Protein AF-F7NJJ7-F1 (afdb_monomer_lite)

Foldseek 3Di:
DDDDDDDDDDDDDDPVVVQCVVPVVDGDDDDPDDPDDKDKDADPALVVLVVVVVVCVVVVHDDPDDDDDDDDDDPDDDDDGRIDID

Structure (mmCIF, N/CA/C/O backbone):
data_AF-F7NJJ7-F1
#
_entry.id   AF-F7NJJ7-F1
#
loop_
_atom_site.group_PDB
_atom_site.id
_atom_site.type_symbol
_atom_site.label_atom_id
_atom_site.label_alt_id
_atom_site.label_comp_id
_atom_site.label_asym_id
_atom_site.label_entity_id
_atom_site.label_seq_id
_atom_site.pdbx_PDB_ins_code
_atom_site.Cartn_x
_atom_site.Cartn_y
_atom_site.Cartn_z
_atom_site.occupancy
_atom_site.B_iso_or_equiv
_atom_site.auth_seq_id
_atom_site.auth_comp_id
_atom_site.auth_asym_id
_atom_site.auth_atom_id
_atom_site.pdbx_PDB_model_num
ATOM 1 N N . MET A 1 1 ? 34.020 -8.223 2.042 1.00 52.62 1 MET A N 1
ATOM 2 C CA . MET A 1 1 ? 32.853 -7.511 2.607 1.00 52.62 1 MET A CA 1
ATOM 3 C C . MET A 1 1 ? 31.663 -7.790 1.703 1.00 52.62 1 MET A C 1
ATOM 5 O O . MET A 1 1 ? 31.717 -7.410 0.544 1.00 52.62 1 MET A O 1
ATOM 9 N N . SER A 1 2 ? 30.659 -8.529 2.182 1.00 58.62 2 SER 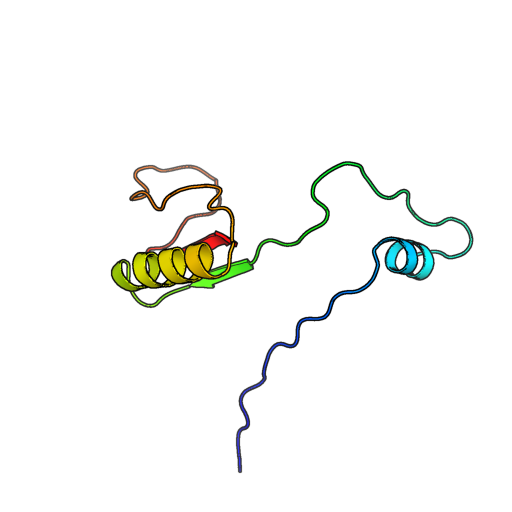A N 1
ATOM 10 C CA . SER A 1 2 ? 29.424 -8.792 1.431 1.00 58.62 2 SER A CA 1
ATOM 11 C C . SER A 1 2 ? 28.436 -7.670 1.734 1.00 58.62 2 SER A C 1
ATOM 13 O O . SER A 1 2 ? 27.928 -7.588 2.849 1.00 58.62 2 SER A O 1
ATOM 15 N N . THR A 1 3 ? 28.207 -6.769 0.783 1.00 59.31 3 THR A N 1
ATOM 16 C CA . THR A 1 3 ? 27.205 -5.706 0.912 1.00 59.31 3 THR A CA 1
ATOM 17 C C . THR A 1 3 ? 25.850 -6.267 0.506 1.00 59.31 3 THR A C 1
ATOM 19 O O . THR A 1 3 ? 25.468 -6.196 -0.661 1.00 59.31 3 THR A O 1
ATOM 22 N N . THR A 1 4 ? 25.124 -6.867 1.446 1.00 66.25 4 THR A N 1
ATOM 23 C CA . THR A 1 4 ? 23.711 -7.172 1.210 1.00 66.25 4 THR A CA 1
ATOM 24 C C . THR A 1 4 ? 22.971 -5.838 1.065 1.00 66.25 4 THR A C 1
ATOM 26 O O . THR A 1 4 ? 23.042 -5.026 1.990 1.00 66.25 4 THR A O 1
ATOM 29 N N . PRO A 1 5 ? 22.300 -5.562 -0.067 1.00 68.19 5 PRO A N 1
ATOM 30 C CA . PRO A 1 5 ? 21.524 -4.338 -0.209 1.00 68.19 5 PRO A CA 1
ATOM 31 C C . PRO A 1 5 ? 20.417 -4.309 0.852 1.00 68.19 5 PRO A C 1
ATOM 33 O O . PRO A 1 5 ? 19.759 -5.322 1.105 1.00 68.19 5 PRO A O 1
ATOM 36 N N . SER A 1 6 ? 20.222 -3.157 1.492 1.00 71.88 6 SER A N 1
ATOM 37 C CA . SER A 1 6 ? 19.125 -2.944 2.434 1.00 71.88 6 SER A CA 1
ATOM 38 C C . SER A 1 6 ? 17.795 -3.130 1.704 1.00 71.88 6 SER A C 1
ATOM 40 O O . SER A 1 6 ? 17.482 -2.421 0.749 1.00 71.88 6 SER A O 1
ATOM 42 N N . ARG A 1 7 ? 17.010 -4.123 2.129 1.00 80.00 7 ARG A N 1
ATOM 43 C CA . ARG A 1 7 ? 15.685 -4.397 1.570 1.00 80.00 7 ARG A CA 1
ATOM 44 C C . ARG A 1 7 ? 14.633 -3.721 2.438 1.00 80.00 7 ARG A C 1
ATOM 46 O O . ARG A 1 7 ? 14.571 -3.987 3.635 1.00 80.00 7 ARG A O 1
ATOM 53 N N . THR A 1 8 ? 13.788 -2.892 1.837 1.00 83.62 8 THR A N 1
ATOM 54 C CA . THR A 1 8 ? 12.597 -2.370 2.516 1.00 83.62 8 THR A CA 1
ATOM 55 C C . THR A 1 8 ? 11.626 -3.521 2.772 1.00 83.62 8 THR A C 1
ATOM 57 O O . THR A 1 8 ? 11.283 -4.263 1.848 1.00 83.62 8 THR A O 1
ATOM 60 N N . LYS A 1 9 ? 11.204 -3.689 4.027 1.00 85.75 9 LYS A N 1
ATOM 61 C CA . LYS A 1 9 ? 10.174 -4.651 4.430 1.00 85.75 9 LYS A CA 1
ATOM 62 C C . LYS A 1 9 ? 8.875 -3.889 4.667 1.00 85.75 9 LYS A C 1
ATOM 64 O O . LYS A 1 9 ? 8.869 -2.918 5.413 1.00 85.75 9 LYS A O 1
ATOM 69 N N . PHE A 1 10 ? 7.801 -4.357 4.046 1.00 86.69 10 PHE A N 1
ATOM 70 C CA . PHE A 1 10 ? 6.445 -3.897 4.322 1.00 86.69 10 PHE A CA 1
ATOM 71 C C . PHE A 1 10 ? 5.700 -4.980 5.094 1.00 86.69 10 PHE A C 1
ATOM 73 O O . PHE A 1 10 ? 5.893 -6.172 4.846 1.00 86.69 10 PHE A O 1
ATOM 80 N N . GLU A 1 11 ? 4.853 -4.559 6.022 1.00 89.88 11 GLU A N 1
ATOM 81 C CA . GLU A 1 11 ? 3.971 -5.430 6.789 1.00 89.88 11 GLU A CA 1
ATOM 82 C C . GLU A 1 11 ? 2.630 -4.735 7.012 1.00 89.88 11 GLU A C 1
ATOM 84 O O . GLU A 1 11 ? 2.538 -3.508 6.966 1.00 89.88 11 GLU A O 1
ATOM 89 N N . LEU A 1 12 ? 1.580 -5.533 7.191 1.00 90.56 12 LEU A N 1
ATOM 90 C CA . LEU A 1 12 ? 0.247 -5.034 7.497 1.00 90.56 12 LEU A CA 1
ATOM 91 C C . LEU A 1 12 ? 0.033 -5.114 9.003 1.00 90.56 12 LEU A C 1
ATOM 93 O O . LEU A 1 12 ? 0.282 -6.157 9.608 1.00 90.56 12 LEU A O 1
ATOM 97 N N . TYR A 1 13 ? -0.472 -4.028 9.580 1.00 91.69 13 TYR A N 1
ATOM 98 C CA . TYR A 1 13 ? -0.875 -3.967 10.977 1.00 91.69 13 TYR A CA 1
ATOM 99 C C . TYR A 1 13 ? -2.350 -3.544 11.067 1.00 91.69 13 TYR A C 1
ATOM 101 O O . TYR A 1 13 ? -2.744 -2.610 10.360 1.00 91.69 13 TYR A O 1
ATOM 109 N N . PRO A 1 14 ? -3.198 -4.223 11.865 1.00 92.44 14 PRO A N 1
ATOM 110 C CA . PRO A 1 14 ? -4.616 -3.883 11.956 1.00 92.44 14 PRO A CA 1
ATOM 111 C C . PRO A 1 14 ? -4.835 -2.452 12.458 1.00 92.44 14 PRO A C 1
ATOM 113 O O . PRO A 1 14 ? -4.282 -2.063 13.481 1.00 92.44 14 PRO A O 1
ATOM 116 N N . LEU A 1 15 ? -5.687 -1.677 11.776 1.00 92.75 15 LEU A N 1
ATOM 117 C CA . LEU A 1 15 ? -5.930 -0.267 12.123 1.00 92.75 15 LEU A CA 1
ATOM 118 C C . LEU A 1 15 ? -6.505 -0.078 13.533 1.00 92.75 15 LEU A C 1
ATOM 120 O O . LEU A 1 15 ? -6.198 0.915 14.183 1.00 92.75 15 LEU A O 1
ATOM 124 N N . THR A 1 16 ? -7.320 -1.022 14.013 1.00 93.88 16 THR A N 1
ATOM 125 C CA . THR A 1 16 ? -7.852 -0.996 15.384 1.00 93.88 16 THR A CA 1
ATOM 126 C C . THR A 1 16 ? -6.737 -1.132 16.411 1.00 93.88 16 THR A C 1
ATOM 128 O O . THR A 1 16 ? -6.659 -0.323 17.328 1.00 93.88 16 THR A O 1
ATOM 131 N N . LEU A 1 17 ? -5.822 -2.081 16.195 1.00 95.94 17 LEU A N 1
ATOM 132 C CA . LEU A 1 17 ? -4.656 -2.264 17.058 1.00 95.94 17 LEU A CA 1
ATOM 133 C C . LEU A 1 17 ? -3.693 -1.079 16.951 1.00 95.94 17 LEU A C 1
ATOM 135 O O . LEU A 1 17 ? -3.112 -0.685 17.951 1.00 95.94 17 LEU A O 1
ATOM 139 N N . LEU A 1 18 ? -3.554 -0.467 15.769 1.00 94.44 18 LEU A N 1
ATOM 140 C CA . LEU A 1 18 ? -2.751 0.747 15.598 1.00 94.44 18 LEU A CA 1
ATOM 141 C C . LEU A 1 18 ? -3.305 1.921 16.416 1.00 94.44 18 LEU A C 1
ATOM 143 O O . LEU A 1 18 ? -2.535 2.678 16.999 1.00 94.44 18 LEU A O 1
ATOM 147 N N . ALA A 1 19 ? -4.629 2.090 16.453 1.00 95.38 19 ALA A N 1
ATOM 148 C CA . ALA A 1 19 ? -5.260 3.131 17.258 1.00 95.38 19 ALA A CA 1
ATOM 149 C C . ALA A 1 19 ? -5.032 2.889 18.760 1.00 95.38 19 ALA A C 1
ATOM 151 O O . ALA A 1 19 ? -4.695 3.823 19.488 1.00 95.38 19 ALA A O 1
ATOM 152 N N . GLU A 1 20 ? -5.170 1.643 19.212 1.00 97.06 20 GLU A N 1
ATOM 153 C CA . GLU A 1 20 ? -4.897 1.253 20.600 1.00 97.06 20 GLU A CA 1
ATOM 154 C C . GLU A 1 20 ? -3.429 1.503 20.986 1.00 97.06 20 GLU A C 1
ATOM 156 O O . GLU A 1 20 ? -3.180 2.108 22.028 1.00 97.06 20 GLU A O 1
ATOM 161 N N . ASP A 1 21 ? -2.479 1.160 20.108 1.00 96.88 21 ASP A N 1
ATOM 162 C CA . ASP A 1 21 ? -1.037 1.391 20.308 1.00 96.88 21 ASP A CA 1
ATOM 163 C C . ASP A 1 21 ? -0.686 2.882 20.470 1.00 96.88 21 ASP A C 1
ATOM 165 O O . ASP A 1 21 ? 0.262 3.236 21.172 1.00 96.88 21 ASP A O 1
ATOM 169 N N . ILE A 1 22 ? -1.442 3.781 19.826 1.00 96.12 22 ILE A N 1
ATOM 170 C CA . ILE A 1 22 ? -1.237 5.232 19.951 1.00 96.12 22 ILE A CA 1
ATOM 171 C C . ILE A 1 22 ? -1.644 5.721 21.348 1.00 96.12 22 ILE A C 1
ATOM 173 O O . ILE A 1 22 ? -0.940 6.544 21.940 1.00 96.12 22 ILE A O 1
ATOM 177 N N . ASN A 1 23 ? -2.800 5.278 21.857 1.00 97.38 23 ASN A N 1
ATOM 178 C CA . ASN A 1 23 ? -3.284 5.628 23.193 1.00 97.38 23 ASN A CA 1
ATOM 179 C C . ASN A 1 23 ? -4.365 4.653 23.677 1.00 97.38 23 ASN A C 1
ATOM 181 O O . ASN A 1 23 ? -5.544 4.840 23.391 1.00 97.38 23 ASN A O 1
ATOM 185 N N . GLU A 1 24 ? -3.988 3.693 24.517 1.00 96.00 24 GLU A N 1
ATOM 186 C CA . GLU A 1 24 ? -4.902 2.667 25.039 1.00 96.00 24 GLU A CA 1
ATOM 187 C C . GLU A 1 24 ? -6.110 3.231 25.811 1.00 96.00 24 GLU A C 1
ATOM 189 O O . GLU A 1 24 ? -7.201 2.664 25.777 1.00 96.00 24 GLU A O 1
ATOM 194 N N . LYS A 1 25 ? -5.939 4.347 26.536 1.00 97.75 25 LYS A N 1
ATOM 195 C CA . LYS A 1 25 ? -6.995 4.911 27.401 1.00 97.75 25 LYS A CA 1
ATOM 196 C C . LYS A 1 25 ? -7.998 5.763 26.636 1.00 97.75 25 LYS A C 1
ATOM 198 O O . LYS A 1 25 ? -9.130 5.923 27.084 1.00 97.75 25 LYS A O 1
ATOM 203 N N . ASN A 1 26 ? -7.560 6.363 25.536 1.00 97.06 26 ASN A N 1
ATOM 204 C CA . ASN A 1 26 ? -8.398 7.175 24.667 1.00 97.06 26 ASN A CA 1
ATOM 205 C C . ASN A 1 26 ? -7.902 7.060 23.217 1.00 97.06 26 ASN A C 1
ATOM 207 O O . ASN A 1 26 ? -7.249 7.992 22.728 1.00 97.06 26 ASN A O 1
ATOM 211 N N . PRO A 1 27 ? -8.164 5.921 22.548 1.00 97.00 27 PRO A N 1
ATOM 212 C CA . PRO A 1 27 ? -7.684 5.691 21.194 1.00 97.00 27 PRO A CA 1
ATOM 213 C C . PRO A 1 27 ? -8.247 6.734 20.221 1.00 97.00 27 PRO A C 1
ATOM 215 O O . PRO A 1 27 ? -9.408 7.140 20.355 1.00 97.00 27 PRO A O 1
ATOM 218 N N . PRO A 1 28 ? -7.466 7.178 19.221 1.00 95.75 28 PRO A N 1
ATOM 219 C CA . PRO A 1 28 ? -7.985 8.039 18.174 1.00 95.75 28 PRO A CA 1
ATOM 220 C C . PRO A 1 28 ? -9.107 7.327 17.410 1.00 95.75 28 PRO A C 1
ATOM 222 O O . PRO A 1 28 ? -9.052 6.123 17.155 1.00 95.75 28 PRO A O 1
ATOM 225 N N . GLN A 1 29 ? -10.125 8.086 17.003 1.00 95.06 29 GLN A N 1
ATOM 226 C CA . GLN A 1 29 ? -11.170 7.549 16.140 1.00 95.06 29 GLN A CA 1
ATOM 227 C C . GLN A 1 29 ? -10.598 7.211 14.763 1.00 95.06 29 GLN A C 1
ATOM 229 O O . GLN A 1 29 ? -9.910 8.023 14.143 1.00 95.06 29 GLN A O 1
ATOM 234 N N . ILE A 1 30 ? -10.932 6.024 14.262 1.00 93.19 30 ILE A N 1
ATOM 235 C CA . ILE A 1 30 ? -10.602 5.632 12.894 1.00 93.19 30 ILE A CA 1
ATOM 236 C C . ILE A 1 30 ? -11.484 6.450 11.948 1.00 93.19 30 ILE A C 1
ATOM 238 O O . ILE A 1 30 ? -12.712 6.354 11.984 1.00 93.19 30 ILE A O 1
ATOM 242 N N . ALA A 1 31 ? -10.852 7.279 11.120 1.00 88.25 31 ALA A N 1
ATOM 243 C CA . ALA A 1 31 ? -11.550 8.124 10.163 1.00 88.25 31 ALA A CA 1
ATOM 244 C C . ALA A 1 31 ? -12.220 7.297 9.053 1.00 88.25 31 ALA A C 1
ATOM 246 O O . ALA A 1 31 ? -11.713 6.258 8.630 1.00 88.25 31 ALA A O 1
ATOM 247 N N . ALA A 1 32 ? -13.345 7.798 8.537 1.00 88.12 32 ALA A N 1
ATOM 248 C CA . ALA A 1 32 ? -13.953 7.266 7.324 1.00 88.12 32 ALA A CA 1
ATOM 249 C C . ALA A 1 32 ? -13.152 7.722 6.090 1.00 88.12 32 ALA A C 1
ATOM 251 O O . ALA A 1 32 ? -12.852 8.907 5.954 1.00 88.12 32 ALA A O 1
ATOM 252 N N . GLY A 1 33 ? -12.823 6.797 5.183 1.00 86.94 33 GLY A N 1
ATOM 253 C CA . GLY A 1 33 ? -12.082 7.089 3.950 1.00 86.94 33 GLY A CA 1
ATOM 254 C C . GLY A 1 33 ? -10.974 6.076 3.653 1.00 86.94 33 GLY A C 1
ATOM 255 O O . GLY A 1 33 ? -10.932 4.993 4.235 1.00 86.94 33 GLY A O 1
ATOM 256 N N . PHE A 1 34 ? -10.078 6.422 2.724 1.00 83.69 34 PHE A N 1
ATOM 257 C CA . PHE A 1 34 ? -8.911 5.601 2.398 1.00 83.69 34 PHE A CA 1
ATOM 258 C C . PHE A 1 34 ? -7.833 5.762 3.478 1.00 83.69 34 PHE A C 1
ATOM 260 O O . PHE A 1 34 ? -7.226 6.821 3.599 1.00 83.69 34 PHE A O 1
ATOM 267 N N . ALA A 1 35 ? -7.597 4.699 4.247 1.00 84.56 35 ALA A N 1
ATOM 268 C CA . ALA A 1 35 ? -6.554 4.624 5.276 1.00 84.56 35 ALA A CA 1
ATOM 269 C C . ALA A 1 35 ? -5.272 3.923 4.782 1.00 84.56 35 ALA A C 1
ATOM 271 O O . ALA A 1 35 ? -4.460 3.465 5.584 1.00 84.56 35 ALA A O 1
ATOM 272 N N . GLY A 1 36 ? -5.122 3.767 3.463 1.00 83.19 36 GLY A N 1
ATOM 273 C CA . GLY A 1 36 ? -3.939 3.160 2.867 1.00 83.19 36 GLY A CA 1
ATOM 274 C C . GLY A 1 36 ? -2.801 4.159 2.672 1.00 83.19 36 GLY A C 1
ATOM 275 O O . GLY A 1 36 ? -2.890 5.336 3.017 1.00 83.19 36 GLY A O 1
ATOM 276 N N . ILE A 1 37 ? -1.722 3.665 2.079 1.00 84.75 37 ILE A N 1
ATOM 277 C CA . ILE A 1 37 ? -0.572 4.463 1.654 1.00 84.75 37 ILE A CA 1
ATOM 278 C C . ILE A 1 37 ? -0.472 4.414 0.135 1.00 84.75 37 ILE A C 1
ATOM 280 O O . ILE A 1 37 ? -0.867 3.420 -0.470 1.00 84.75 37 ILE A O 1
ATOM 284 N N . THR A 1 38 ? 0.085 5.463 -0.461 1.00 85.38 38 THR A N 1
ATOM 285 C CA . THR A 1 38 ? 0.426 5.476 -1.884 1.00 85.38 38 THR A C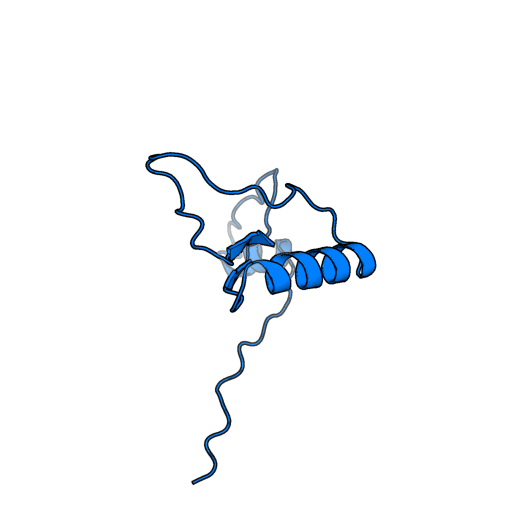A 1
ATOM 286 C C . THR A 1 38 ? 1.920 5.249 -2.049 1.00 85.38 38 THR A C 1
AT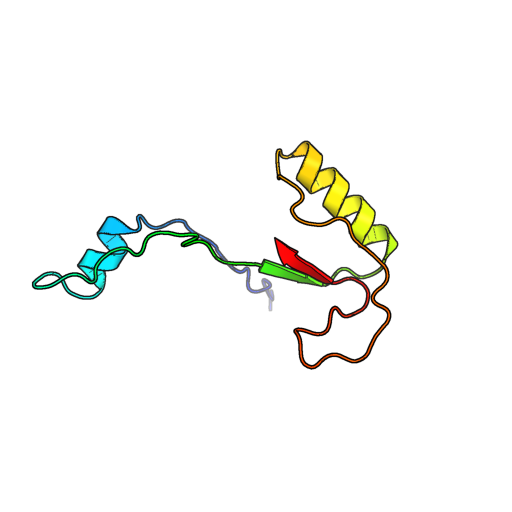OM 288 O O . THR A 1 38 ? 2.724 5.930 -1.404 1.00 85.38 38 THR A O 1
ATOM 291 N N . LEU A 1 39 ? 2.305 4.315 -2.918 1.00 84.69 39 LEU A N 1
ATOM 292 C CA . LEU A 1 39 ? 3.709 4.065 -3.247 1.00 84.69 39 LEU A CA 1
ATOM 293 C C . LEU A 1 39 ? 4.048 4.677 -4.604 1.00 84.69 39 LEU A C 1
ATOM 295 O O . LEU A 1 39 ? 3.431 4.352 -5.615 1.00 84.69 39 LEU A O 1
ATOM 299 N N . ALA A 1 40 ? 5.066 5.538 -4.623 1.00 85.94 40 ALA A N 1
ATOM 300 C CA . ALA A 1 40 ? 5.641 6.057 -5.855 1.00 85.94 40 ALA A CA 1
ATOM 301 C C . ALA A 1 40 ? 6.786 5.148 -6.320 1.00 85.94 40 ALA A C 1
ATOM 303 O O . ALA A 1 40 ? 7.760 4.947 -5.588 1.00 85.94 40 ALA A O 1
ATOM 304 N N . TYR A 1 41 ? 6.684 4.615 -7.535 1.00 84.62 41 TYR A N 1
ATOM 305 C CA . TYR A 1 41 ? 7.724 3.785 -8.138 1.00 84.62 41 TYR A CA 1
ATOM 306 C C . TYR A 1 41 ? 8.296 4.460 -9.382 1.00 84.62 41 TYR A C 1
ATOM 308 O O . TYR A 1 41 ? 7.580 4.704 -10.352 1.00 84.62 41 TYR A O 1
ATOM 316 N N . ASN A 1 42 ? 9.597 4.749 -9.340 1.00 85.19 42 ASN A N 1
ATOM 317 C CA . ASN A 1 42 ? 10.338 5.280 -10.477 1.00 85.19 42 ASN A CA 1
ATOM 318 C C . ASN A 1 42 ? 10.836 4.121 -11.345 1.00 85.19 42 ASN A C 1
ATOM 320 O O . ASN A 1 42 ? 11.692 3.343 -10.915 1.00 85.19 42 ASN A O 1
ATOM 324 N N . VAL A 1 43 ? 10.325 4.038 -12.567 1.00 85.44 43 VAL A N 1
ATOM 325 C CA . VAL A 1 43 ? 10.805 3.127 -13.607 1.00 85.44 43 VAL A CA 1
ATOM 326 C C . VAL A 1 43 ? 11.853 3.803 -14.490 1.00 85.44 43 VAL A C 1
ATOM 328 O O . VAL A 1 43 ? 12.011 5.026 -14.486 1.00 85.44 43 VAL A O 1
ATOM 331 N N . LYS A 1 44 ? 12.608 3.007 -15.249 1.00 88.75 44 LYS A N 1
ATOM 332 C CA . LYS A 1 44 ? 13.739 3.494 -16.053 1.00 88.75 44 LYS A CA 1
ATOM 333 C C . LYS A 1 44 ? 13.306 4.081 -17.393 1.00 88.75 44 LYS A C 1
ATOM 335 O O . LYS A 1 44 ? 14.102 4.760 -18.038 1.00 88.75 44 LYS A O 1
ATOM 340 N N . SER A 1 45 ? 12.085 3.793 -17.844 1.00 87.50 45 SER A N 1
ATOM 341 C CA . SER A 1 45 ? 11.569 4.256 -19.134 1.00 87.50 45 SER A CA 1
ATOM 342 C C . SER A 1 45 ? 10.042 4.331 -19.164 1.00 87.50 45 SER A C 1
ATOM 344 O O . SER A 1 45 ? 9.362 3.679 -18.378 1.00 87.50 45 SER A O 1
ATOM 346 N N . GLU A 1 46 ? 9.494 5.089 -20.116 1.00 84.62 46 GLU A N 1
ATOM 347 C CA . GLU A 1 46 ? 8.043 5.155 -20.358 1.00 84.62 46 GLU A CA 1
ATOM 348 C C . GLU A 1 46 ? 7.463 3.796 -20.796 1.00 84.62 46 GLU A C 1
ATOM 350 O O . GLU A 1 46 ? 6.349 3.454 -20.419 1.00 84.62 46 GLU A O 1
ATOM 355 N N . ALA A 1 47 ? 8.225 2.980 -21.534 1.00 89.12 47 ALA A N 1
ATOM 356 C CA . ALA A 1 47 ? 7.792 1.635 -21.921 1.00 89.12 47 ALA A CA 1
ATOM 357 C C . ALA A 1 47 ? 7.599 0.723 -20.696 1.00 89.12 47 ALA A C 1
ATOM 359 O O . ALA A 1 47 ? 6.602 0.010 -20.601 1.00 89.12 47 ALA A O 1
ATOM 360 N N . GLU A 1 48 ? 8.503 0.818 -19.718 1.00 89.94 48 GLU A N 1
ATOM 361 C CA . GLU A 1 48 ? 8.421 0.054 -18.469 1.00 89.94 48 GLU A CA 1
ATOM 362 C C . GLU A 1 48 ? 7.196 0.459 -17.627 1.00 89.94 48 GLU A C 1
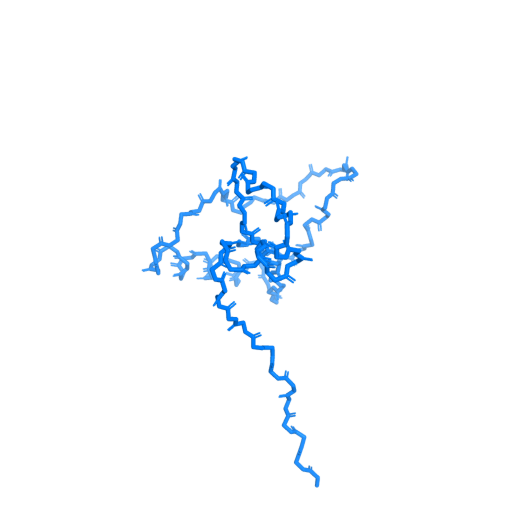ATOM 364 O O . GL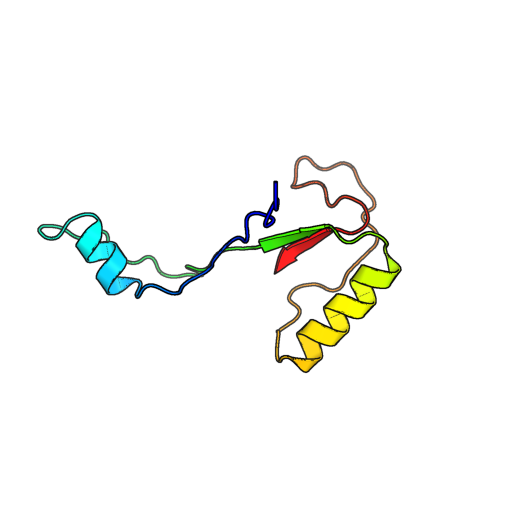U A 1 48 ? 6.637 -0.379 -16.924 1.00 89.94 48 GLU A O 1
ATOM 369 N N . VAL A 1 49 ? 6.696 1.700 -17.755 1.00 88.06 49 VAL A N 1
ATOM 370 C CA . VAL A 1 49 ? 5.414 2.096 -17.139 1.00 88.06 49 VAL A CA 1
ATOM 371 C C . VAL A 1 49 ? 4.286 1.203 -17.643 1.00 88.06 49 VAL A C 1
ATOM 373 O O . VAL A 1 49 ? 3.505 0.687 -16.846 1.00 88.06 49 VAL A O 1
ATOM 376 N N . HIS A 1 50 ? 4.202 1.001 -18.959 1.00 88.69 50 HIS A N 1
ATOM 377 C CA . HIS A 1 50 ? 3.145 0.191 -19.557 1.00 88.69 50 HIS A CA 1
ATOM 378 C C . HIS A 1 50 ? 3.243 -1.275 -19.120 1.00 88.69 50 HIS A C 1
ATOM 380 O O . HIS A 1 50 ? 2.238 -1.866 -18.726 1.00 88.69 50 HIS A O 1
ATOM 386 N N . GLU A 1 51 ? 4.452 -1.841 -19.111 1.00 92.81 51 GLU A N 1
ATOM 387 C CA . GLU A 1 51 ? 4.684 -3.216 -18.655 1.00 92.81 51 GLU A CA 1
ATOM 388 C C . GLU A 1 51 ? 4.235 -3.421 -17.203 1.00 92.81 51 GLU A C 1
ATOM 390 O O . GLU A 1 51 ? 3.515 -4.376 -16.897 1.00 92.81 51 GLU A O 1
ATOM 395 N N . VAL A 1 52 ? 4.602 -2.498 -16.310 1.00 92.12 52 VAL A N 1
ATOM 396 C CA . VAL A 1 52 ? 4.232 -2.564 -14.892 1.00 92.12 52 VAL A CA 1
ATOM 397 C C . VAL A 1 52 ? 2.722 -2.393 -14.691 1.00 92.12 52 VAL A C 1
ATOM 399 O O . VAL A 1 52 ? 2.134 -3.103 -13.874 1.00 92.12 52 VAL A O 1
ATOM 402 N N . MET A 1 53 ? 2.067 -1.512 -15.451 1.00 89.69 53 MET A N 1
ATOM 403 C CA . MET A 1 53 ? 0.608 -1.334 -15.396 1.00 89.69 53 MET A CA 1
ATOM 404 C C . MET A 1 53 ? -0.139 -2.604 -15.814 1.00 89.69 53 MET A C 1
ATOM 406 O O . MET A 1 53 ? -1.091 -3.012 -15.149 1.00 89.69 53 MET A O 1
ATOM 410 N N . GLU A 1 54 ? 0.308 -3.272 -16.877 1.00 92.75 54 GLU A N 1
ATOM 411 C CA . GLU A 1 54 ? -0.289 -4.536 -17.318 1.00 92.75 54 GLU A CA 1
ATOM 412 C C . GLU A 1 54 ? -0.050 -5.670 -16.311 1.00 92.75 54 GLU A C 1
ATOM 414 O O . GLU A 1 54 ? -0.936 -6.501 -16.088 1.00 92.75 54 GLU A O 1
ATOM 419 N N . LEU A 1 55 ? 1.110 -5.696 -15.646 1.00 94.50 55 LEU A N 1
ATOM 420 C CA . LEU A 1 55 ? 1.356 -6.612 -14.528 1.00 94.50 55 LEU A CA 1
ATOM 421 C C . LEU A 1 55 ? 0.409 -6.338 -13.353 1.00 94.50 55 LEU A C 1
ATOM 423 O O . LEU A 1 55 ? -0.172 -7.280 -12.814 1.00 94.50 55 LEU A O 1
ATOM 427 N N . ALA A 1 56 ? 0.206 -5.070 -12.991 1.00 91.56 56 ALA A N 1
ATOM 428 C CA . ALA A 1 56 ? -0.709 -4.681 -11.923 1.00 91.56 56 ALA A CA 1
ATOM 429 C C . ALA A 1 56 ? -2.153 -5.108 -12.238 1.00 91.56 56 ALA A C 1
ATOM 431 O O . ALA A 1 56 ? -2.793 -5.752 -11.404 1.00 91.56 56 ALA A O 1
ATOM 432 N N . LYS A 1 57 ? -2.640 -4.855 -13.462 1.00 92.31 57 LYS A N 1
ATOM 433 C CA . LYS A 1 57 ? -3.959 -5.325 -13.930 1.00 92.31 57 LYS A CA 1
ATOM 434 C C . LYS A 1 57 ? -4.095 -6.844 -13.798 1.00 92.31 57 LYS A C 1
ATOM 436 O O . LYS A 1 57 ? -5.076 -7.330 -13.240 1.00 92.31 57 LYS A O 1
ATOM 441 N N . LYS A 1 58 ? -3.092 -7.606 -14.255 1.00 96.38 58 LYS A N 1
ATOM 442 C CA . LYS A 1 58 ? -3.074 -9.080 -14.146 1.00 96.38 58 LYS A CA 1
ATOM 443 C C . LYS A 1 58 ? -3.060 -9.574 -12.699 1.00 96.38 58 LYS A C 1
ATOM 445 O O . LYS A 1 58 ? -3.600 -10.641 -12.427 1.00 96.38 58 LYS A O 1
ATOM 450 N N . ALA A 1 59 ? -2.473 -8.807 -11.782 1.00 95.00 59 ALA A N 1
ATOM 451 C CA . ALA A 1 59 ? -2.486 -9.088 -10.348 1.00 95.00 59 ALA A CA 1
ATOM 452 C C . ALA A 1 59 ? -3.806 -8.689 -9.653 1.00 95.00 59 ALA A C 1
ATOM 454 O O . ALA A 1 59 ? -3.938 -8.886 -8.447 1.00 95.00 59 ALA A O 1
ATOM 455 N N . GLY A 1 60 ? -4.783 -8.147 -10.392 1.00 93.56 60 GLY A N 1
ATOM 456 C CA . GLY A 1 60 ? -6.086 -7.736 -9.866 1.00 93.56 60 GLY A CA 1
ATOM 457 C C . GLY A 1 60 ? -6.133 -6.298 -9.350 1.00 93.56 60 GLY A C 1
ATOM 458 O O . GLY A 1 60 ? -7.108 -5.922 -8.700 1.00 93.56 60 GLY A O 1
ATOM 459 N N . ALA A 1 61 ? -5.107 -5.485 -9.622 1.00 90.31 61 ALA A N 1
ATOM 460 C CA . ALA A 1 61 ? -5.140 -4.072 -9.276 1.00 90.31 61 ALA A CA 1
ATOM 461 C C . ALA A 1 61 ? -6.191 -3.332 -10.115 1.00 90.31 61 ALA A C 1
ATOM 463 O O . ALA A 1 61 ? -6.329 -3.553 -11.321 1.00 90.31 61 ALA A O 1
ATOM 464 N N . VAL A 1 62 ? -6.897 -2.401 -9.474 1.00 89.00 62 VAL A N 1
ATOM 465 C CA . VAL A 1 62 ? -7.768 -1.449 -10.161 1.00 89.00 62 VAL A CA 1
ATOM 466 C C . VAL A 1 62 ? -6.925 -0.249 -10.561 1.00 89.00 62 VAL A C 1
ATOM 468 O O . VAL A 1 62 ? -6.388 0.454 -9.707 1.00 89.00 62 VAL A O 1
ATOM 471 N N . ILE A 1 63 ? -6.815 -0.002 -11.863 1.00 86.25 63 ILE A N 1
ATOM 472 C CA . ILE A 1 63 ? -6.120 1.180 -12.365 1.00 86.25 63 ILE A CA 1
ATOM 473 C C . ILE A 1 63 ? -7.005 2.403 -12.146 1.00 86.25 63 ILE A C 1
ATOM 475 O O . ILE A 1 63 ? -8.004 2.592 -12.836 1.00 86.25 63 ILE A O 1
ATOM 479 N N . ALA A 1 64 ? -6.629 3.229 -11.171 1.00 84.12 64 ALA A N 1
ATOM 480 C CA . ALA A 1 64 ? -7.348 4.460 -10.855 1.00 84.12 64 ALA A CA 1
ATOM 481 C C . ALA A 1 64 ? -7.210 5.521 -11.963 1.00 84.12 64 ALA A C 1
ATOM 483 O O . ALA A 1 64 ? -8.133 6.300 -12.191 1.00 84.12 64 ALA A O 1
ATOM 484 N N . GLN A 1 65 ? -6.069 5.549 -12.661 1.00 80.06 65 GLN A N 1
ATOM 485 C CA . GLN A 1 65 ? -5.795 6.466 -13.764 1.00 80.06 65 GLN A CA 1
ATOM 486 C C . GLN A 1 65 ? -4.822 5.825 -14.760 1.00 80.06 65 GLN A C 1
ATOM 488 O O . GLN A 1 65 ? -3.777 5.309 -14.371 1.00 80.06 65 GLN A O 1
ATOM 493 N N . GLU A 1 66 ? -5.156 5.874 -16.050 1.00 75.06 66 GLU A N 1
ATOM 494 C CA . GLU A 1 66 ? -4.240 5.453 -17.113 1.00 75.06 66 GLU A CA 1
ATOM 495 C C . GLU A 1 66 ? -3.086 6.453 -17.261 1.00 75.06 66 GLU A C 1
ATOM 497 O O . GLU A 1 66 ? -3.268 7.664 -17.110 1.00 75.06 66 GLU A O 1
ATOM 502 N N . HIS A 1 67 ? -1.888 5.958 -17.579 1.00 68.06 67 HIS A N 1
ATOM 503 C CA . HIS A 1 67 ? -0.732 6.829 -17.785 1.00 68.06 67 HIS A CA 1
ATOM 504 C C . HIS A 1 67 ? -0.958 7.735 -19.005 1.00 68.06 67 HIS A C 1
ATOM 506 O O . HIS A 1 67 ? -1.090 7.266 -20.136 1.00 68.06 67 HIS A O 1
ATOM 512 N N . SER A 1 68 ? -0.950 9.049 -18.781 1.00 61.62 68 SER A N 1
ATOM 513 C CA . SER A 1 68 ? -1.011 10.069 -19.829 1.00 61.62 68 SER A CA 1
ATOM 514 C C . SER A 1 68 ? 0.243 10.932 -19.796 1.00 61.62 68 SER A C 1
ATOM 516 O O . SER A 1 68 ? 0.730 11.263 -18.716 1.00 61.62 68 SER A O 1
ATOM 518 N N . LYS A 1 69 ? 0.739 11.359 -20.963 1.00 57.38 69 LYS A N 1
ATOM 519 C CA . LYS A 1 69 ? 1.848 12.320 -21.028 1.00 57.38 69 LYS A CA 1
ATOM 520 C C . LYS A 1 69 ? 1.455 13.605 -20.298 1.00 57.38 69 LYS A C 1
ATOM 522 O O . LYS A 1 69 ? 0.505 14.277 -20.689 1.00 57.38 69 LYS A O 1
ATOM 527 N N . PHE A 1 70 ? 2.189 13.940 -19.242 1.00 53.09 70 PHE A N 1
ATOM 528 C CA . PHE A 1 70 ? 1.953 15.151 -18.466 1.00 53.09 70 PHE A CA 1
ATOM 529 C C . PHE A 1 70 ? 2.327 16.395 -19.291 1.00 53.09 70 PHE A C 1
ATOM 531 O O . PHE A 1 70 ? 3.494 16.600 -19.626 1.00 53.09 70 PHE A O 1
ATOM 538 N N . SER A 1 71 ? 1.342 17.236 -19.619 1.00 44.72 71 SER A N 1
ATOM 539 C CA . SER A 1 71 ? 1.530 18.498 -20.345 1.00 44.72 71 SER A CA 1
ATOM 540 C C . SER A 1 71 ? 0.998 19.684 -19.529 1.00 44.72 71 SER A C 1
ATOM 542 O O . SER A 1 71 ? -0.116 20.145 -19.763 1.00 44.72 71 SER A O 1
ATOM 544 N N . GLY A 1 72 ? 1.761 20.209 -18.565 1.00 42.41 72 GLY A N 1
ATOM 545 C CA . GLY A 1 72 ? 1.436 21.533 -18.016 1.00 42.41 72 GLY A CA 1
ATOM 546 C C . GLY A 1 72 ? 1.960 21.855 -16.621 1.00 42.41 72 GLY A C 1
ATOM 547 O O . GLY A 1 72 ? 1.984 21.021 -15.727 1.00 42.41 72 GLY A O 1
ATOM 548 N N . ALA A 1 73 ? 2.362 23.113 -16.440 1.00 44.72 73 ALA A N 1
ATOM 549 C CA . ALA A 1 73 ? 2.833 23.681 -15.186 1.00 44.72 73 ALA A CA 1
ATOM 550 C C . ALA A 1 73 ? 1.694 23.794 -14.155 1.00 44.72 73 ALA A C 1
ATOM 552 O O . ALA A 1 73 ? 0.820 24.646 -14.271 1.00 44.72 73 ALA A O 1
ATOM 553 N N . GLY A 1 74 ? 1.735 22.955 -13.123 1.00 45.22 74 GLY A N 1
ATOM 554 C CA . GLY A 1 74 ? 0.894 23.062 -11.933 1.00 45.22 74 GLY A CA 1
ATOM 555 C C . GLY A 1 74 ? 1.724 22.767 -10.688 1.00 45.22 74 GLY A C 1
ATOM 556 O O . GLY A 1 74 ? 2.675 21.990 -10.744 1.00 45.22 74 GLY A O 1
ATOM 557 N N . THR A 1 75 ? 1.382 23.384 -9.560 1.00 45.31 75 THR A N 1
ATOM 558 C CA . THR A 1 75 ? 2.055 23.230 -8.255 1.00 45.31 75 THR A CA 1
ATOM 559 C C . THR A 1 75 ? 1.761 21.889 -7.556 1.00 45.31 75 THR A C 1
ATOM 561 O O . THR A 1 75 ? 1.963 21.761 -6.353 1.00 45.31 75 THR A O 1
ATOM 564 N N . GLY A 1 76 ? 1.294 20.881 -8.300 1.00 46.12 76 GLY A N 1
ATOM 565 C CA . GLY A 1 76 ? 1.061 19.518 -7.819 1.00 46.12 76 GLY A CA 1
ATOM 566 C C . GLY A 1 76 ? 2.294 18.621 -7.948 1.00 46.12 76 GLY A C 1
ATOM 567 O O . GLY A 1 76 ? 3.293 18.999 -8.564 1.00 46.12 76 GLY A O 1
ATOM 568 N N . VAL A 1 77 ? 2.216 17.422 -7.358 1.00 47.69 77 VAL A N 1
ATOM 569 C CA . VAL A 1 77 ? 3.267 16.393 -7.405 1.00 47.69 77 VAL A CA 1
ATOM 570 C C . VAL A 1 77 ? 3.705 16.187 -8.857 1.00 47.69 77 VAL A C 1
ATOM 572 O O . VAL A 1 77 ? 2.938 15.708 -9.687 1.00 47.69 77 VAL A O 1
ATOM 575 N N . LYS A 1 78 ? 4.932 16.608 -9.183 1.00 48.50 78 LYS A N 1
ATOM 576 C CA . LYS A 1 78 ? 5.470 16.502 -10.541 1.00 48.50 78 LYS A CA 1
ATOM 577 C C . LYS A 1 78 ? 5.649 15.026 -10.873 1.00 48.50 78 LYS A C 1
ATOM 579 O O . LYS A 1 78 ? 6.540 14.387 -10.319 1.00 48.50 78 LYS A O 1
ATOM 584 N N . GLN A 1 79 ? 4.840 14.498 -11.785 1.00 52.97 79 GLN A N 1
ATOM 585 C CA . GLN A 1 79 ? 5.098 13.193 -12.379 1.00 52.97 79 GLN A CA 1
ATOM 586 C C . GLN A 1 79 ? 6.352 13.322 -13.252 1.00 52.97 79 GLN A C 1
ATOM 588 O O . GLN A 1 79 ? 6.319 13.901 -14.337 1.00 52.97 79 GLN A O 1
ATOM 593 N N . GLY A 1 80 ? 7.495 12.872 -12.731 1.00 53.16 80 GLY A N 1
ATOM 594 C CA . GLY A 1 80 ? 8.695 12.694 -13.539 1.00 53.16 80 GLY A CA 1
ATOM 595 C C . GLY A 1 80 ? 8.438 11.646 -14.628 1.00 53.16 80 GLY A C 1
ATOM 596 O O . GLY A 1 80 ? 7.562 10.793 -14.453 1.00 53.16 80 GLY A O 1
ATOM 597 N N . PRO A 1 81 ? 9.169 11.692 -15.754 1.00 54.78 81 PRO A N 1
ATOM 598 C CA . PRO A 1 81 ? 9.071 10.647 -16.766 1.00 54.78 81 PRO A CA 1
ATOM 599 C C . PRO A 1 81 ? 9.333 9.287 -16.102 1.00 54.78 81 PRO A C 1
ATOM 601 O O . PRO A 1 81 ? 10.395 9.083 -15.521 1.00 54.78 81 PRO A O 1
ATOM 604 N N . GLY A 1 82 ? 8.344 8.389 -16.150 1.00 58.00 82 GLY A N 1
ATOM 605 C CA . GLY A 1 82 ? 8.453 7.056 -15.557 1.00 58.00 82 GLY A CA 1
ATOM 606 C C . GLY A 1 82 ? 8.058 6.929 -14.079 1.00 58.00 82 GLY A C 1
ATOM 607 O O . GLY A 1 82 ? 8.566 6.036 -13.415 1.00 58.00 82 GLY A O 1
ATOM 608 N N . MET A 1 83 ? 7.192 7.779 -13.520 1.00 62.09 83 MET A N 1
ATOM 609 C CA . MET A 1 83 ? 6.703 7.597 -12.140 1.00 62.09 83 MET A CA 1
ATOM 610 C C . MET A 1 83 ? 5.275 7.030 -12.098 1.00 62.09 83 MET A C 1
ATOM 612 O O . MET A 1 83 ? 4.356 7.627 -12.665 1.00 62.09 83 MET A O 1
ATOM 616 N 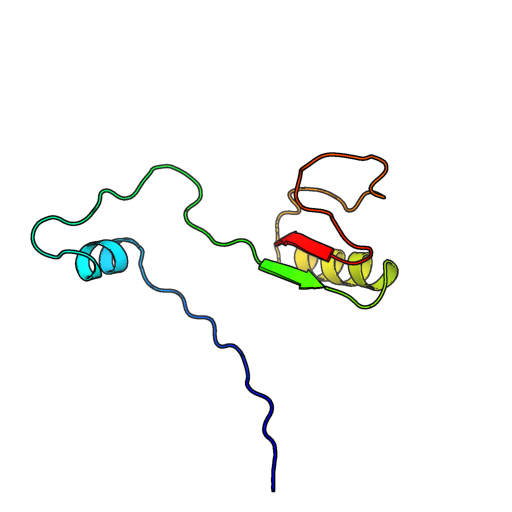N . LEU A 1 84 ? 5.089 5.908 -11.392 1.00 64.50 84 LEU A N 1
ATOM 617 C CA . LEU A 1 84 ? 3.781 5.302 -11.100 1.00 64.50 84 LEU A CA 1
ATOM 618 C C . LEU A 1 84 ? 3.365 5.553 -9.650 1.00 64.50 84 LEU A C 1
ATOM 620 O O . LEU A 1 84 ? 4.215 5.521 -8.763 1.00 64.50 84 LEU A O 1
ATOM 624 N N . PHE A 1 85 ? 2.063 5.730 -9.424 1.00 71.00 85 PHE A N 1
ATOM 625 C CA . PHE A 1 85 ? 1.446 5.746 -8.098 1.00 71.00 85 PHE A CA 1
ATOM 626 C C . PHE A 1 85 ? 0.560 4.506 -7.952 1.00 71.00 85 PHE A C 1
ATOM 628 O O . PHE A 1 85 ? -0.318 4.287 -8.788 1.00 71.00 85 PHE A O 1
ATOM 635 N N . PHE A 1 86 ? 0.814 3.714 -6.912 1.00 68.88 86 PHE A N 1
ATOM 636 C CA . PHE A 1 86 ? -0.003 2.568 -6.500 1.00 68.88 86 PHE A CA 1
ATOM 637 C C . PHE A 1 86 ? -0.745 2.884 -5.213 1.00 68.88 86 PHE A C 1
ATOM 639 O O . PHE A 1 86 ? -0.106 3.517 -4.338 1.00 68.88 86 PHE A O 1
#

Organism: NCBI:txid1009370

InterPro domains:
  IPR029068 Glyoxalase/Bleomycin resistance protein/Dihydroxybiphenyl dioxygenase [G3DSA:3.10.180.10] (2-82)

Radius of gyration: 18.2 Å; chains: 1; bounding box: 47×33×49 Å

Secondary structure (DSSP, 8-state):
---PPPPPP-----HHHHHHHH-TTSPPPPPSS----PPEEE-SSHHHHHHHHHHHHHTT---SS------S--SS----TTEEE-

Sequence (86 aa):
MSTTPSRTKFELYPLTLLAEDINEKNPPQIAAGFAGITLAYNVKSEAEVHEVMELAKKAGAVIAQEHSKFSGAGTGVKQGPGMLFF

pLDDT: mean 79.79, std 16.73, range [42.41, 97.75]